Protein AF-A0A957L8J1-F1 (afdb_monomer)

Solvent-accessible surface area (backbone ato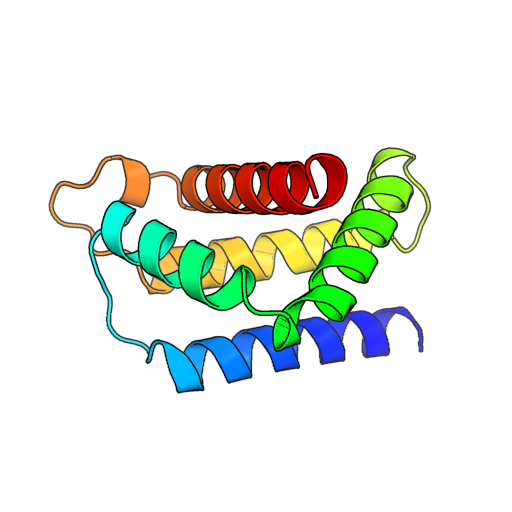ms only — not comparable to full-atom values): 6286 Å² total; per-residue (Å²): 108,69,70,59,50,56,49,52,52,52,52,50,50,53,54,50,46,43,69,75,67,47,79,65,58,36,51,52,70,58,50,51,52,50,50,49,61,57,58,68,36,75,87,40,43,68,60,52,54,52,48,54,52,39,46,57,40,21,76,74,64,39,79,68,35,31,65,49,47,54,53,54,52,49,55,50,28,54,54,45,50,68,31,36,37,78,89,82,45,74,55,51,78,38,30,58,57,57,47,52,54,50,52,53,52,53,52,47,53,69,75,72,107

Radius of gyration: 14.07 Å; Cα contacts (8 Å, |Δi|>4): 81; chains: 1; bounding box: 31×29×38 Å

Foldseek 3Di:
DVLVVLVVLLVVVLVVCCVVVNQAADALVVVLVVLLVVCPDPVNVVVLVVLVVLVVCLVVVHPPSVVSNVVSLVVQLVSQLSRHDDDDHPCNVPSSVSVVVSNVSSVCVVVVD

Nearest PDB structures (foldseek):
  8exe-assembly1_A  TM=3.470E-01  e=3.888E+00  Homo sapiens
  8ver-assembly1_B  TM=2.852E-01  e=6.384E+00  Escherichia coli

Mean predicted aligned error: 4.6 Å

Structure (mmCIF, N/CA/C/O backbone):
data_AF-A0A957L8J1-F1
#
_entry.id   AF-A0A957L8J1-F1
#
loop_
_atom_site.group_PDB
_atom_site.id
_atom_site.type_symbol
_atom_site.label_atom_id
_atom_site.label_alt_id
_atom_site.label_comp_id
_atom_site.label_asym_id
_atom_site.label_entity_id
_atom_site.label_seq_id
_atom_site.pdbx_PDB_ins_code
_atom_site.Cartn_x
_atom_site.Cartn_y
_atom_site.Cartn_z
_atom_site.occupancy
_atom_site.B_iso_or_equiv
_atom_site.auth_seq_id
_atom_site.auth_comp_id
_atom_site.auth_asym_id
_atom_site.auth_atom_id
_atom_site.pdbx_PDB_model_num
ATOM 1 N N . LEU A 1 1 ? -12.132 14.982 7.846 1.00 76.00 1 LEU A N 1
ATOM 2 C CA . LEU A 1 1 ? -10.989 14.971 8.786 1.00 76.00 1 LEU A CA 1
ATOM 3 C C . LEU A 1 1 ? -10.272 13.621 8.839 1.00 76.00 1 LEU A C 1
ATOM 5 O O . LEU A 1 1 ? -9.147 13.571 8.375 1.00 76.00 1 LEU A O 1
ATOM 9 N N . LEU A 1 2 ? -10.868 12.537 9.364 1.00 73.56 2 LEU A N 1
ATOM 10 C CA . LEU A 1 2 ? -10.175 11.236 9.457 1.00 73.56 2 LEU A CA 1
ATOM 11 C C . LEU A 1 2 ? -9.780 10.690 8.074 1.00 73.56 2 LEU A C 1
ATOM 13 O O . LEU A 1 2 ? -8.622 10.350 7.865 1.00 73.56 2 LEU A O 1
ATOM 17 N N . ASP A 1 3 ? -10.705 10.710 7.114 1.00 69.88 3 ASP A N 1
ATOM 18 C CA . ASP A 1 3 ? -10.458 10.234 5.743 1.00 69.88 3 ASP A CA 1
ATOM 19 C C . ASP A 1 3 ? -9.345 11.028 5.043 1.00 69.88 3 ASP A C 1
ATOM 21 O O . ASP A 1 3 ? -8.480 10.461 4.381 1.00 69.88 3 ASP A O 1
ATOM 25 N N . GLU A 1 4 ? -9.322 12.350 5.237 1.00 74.75 4 GLU A N 1
ATOM 26 C CA . GLU A 1 4 ? -8.293 13.236 4.678 1.00 74.75 4 GLU A CA 1
ATOM 27 C C . GLU A 1 4 ? -6.918 12.958 5.288 1.00 74.75 4 GLU A C 1
ATOM 29 O O . GLU A 1 4 ? -5.921 12.961 4.571 1.00 74.75 4 GLU A O 1
ATOM 34 N N . VAL A 1 5 ? -6.859 12.679 6.595 1.00 79.69 5 VAL A N 1
ATOM 35 C CA . VAL A 1 5 ? -5.612 12.331 7.288 1.00 79.69 5 VAL A CA 1
ATOM 36 C C . VAL A 1 5 ? -5.094 10.977 6.813 1.00 79.69 5 VAL A C 1
ATOM 38 O O . VAL A 1 5 ? -3.916 10.861 6.487 1.00 79.69 5 VAL A O 1
ATOM 41 N N . LEU A 1 6 ? -5.960 9.966 6.720 1.00 73.06 6 LEU A N 1
ATOM 42 C CA . LEU A 1 6 ? -5.580 8.640 6.231 1.00 73.06 6 LEU A CA 1
ATOM 43 C C . LEU A 1 6 ? -5.080 8.691 4.786 1.00 73.06 6 LEU A C 1
ATOM 45 O O . LEU A 1 6 ? -4.064 8.077 4.459 1.00 73.06 6 LEU A O 1
ATOM 49 N N . ARG A 1 7 ? -5.742 9.486 3.941 1.00 71.19 7 ARG A N 1
ATOM 50 C CA . ARG A 1 7 ? -5.307 9.719 2.565 1.00 71.19 7 ARG A CA 1
ATOM 51 C C . ARG A 1 7 ? -3.963 10.439 2.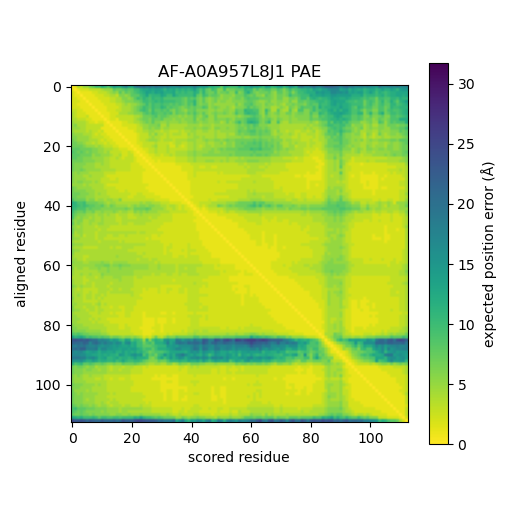505 1.00 71.19 7 ARG A C 1
ATOM 53 O O . ARG A 1 7 ? -3.074 9.981 1.801 1.00 71.19 7 ARG A O 1
ATOM 60 N N . ALA A 1 8 ? -3.772 11.491 3.301 1.00 76.69 8 ALA A N 1
ATOM 61 C CA . ALA A 1 8 ? -2.503 12.214 3.366 1.00 76.69 8 ALA A CA 1
ATOM 62 C C . ALA A 1 8 ? -1.340 11.329 3.849 1.00 76.69 8 ALA A C 1
ATOM 64 O O . ALA A 1 8 ? -0.226 11.452 3.343 1.00 76.69 8 ALA A O 1
ATOM 65 N N . ILE A 1 9 ? -1.585 10.419 4.800 1.00 75.38 9 ILE A N 1
ATOM 66 C CA . ILE A 1 9 ? -0.580 9.446 5.253 1.00 75.38 9 ILE A CA 1
ATOM 67 C C . ILE A 1 9 ? -0.193 8.511 4.104 1.00 75.38 9 ILE A C 1
ATOM 69 O O . ILE A 1 9 ? 0.997 8.316 3.860 1.00 75.38 9 ILE A O 1
ATOM 73 N N . ALA A 1 10 ? -1.165 7.970 3.371 1.00 71.12 10 ALA A N 1
ATOM 74 C CA . ALA A 1 10 ? -0.887 7.074 2.254 1.00 71.12 10 ALA A CA 1
ATOM 75 C C . ALA A 1 10 ? -0.189 7.769 1.076 1.00 71.12 10 ALA A C 1
ATOM 77 O O . ALA A 1 10 ? 0.769 7.223 0.520 1.00 71.12 10 ALA A O 1
ATOM 78 N N . ASP A 1 11 ? -0.611 8.989 0.737 1.00 76.38 11 ASP A N 1
ATOM 79 C CA . ASP A 1 11 ? 0.041 9.812 -0.282 1.00 76.38 11 ASP A CA 1
ATOM 80 C C . ASP A 1 11 ? 1.503 10.077 0.115 1.00 76.38 11 ASP A C 1
ATOM 82 O O . ASP A 1 11 ? 2.418 9.906 -0.691 1.00 76.38 11 ASP A O 1
ATOM 86 N N . ASN A 1 12 ? 1.750 10.404 1.388 1.00 79.38 12 ASN A N 1
ATOM 87 C CA . ASN A 1 12 ? 3.095 10.625 1.912 1.00 79.38 12 ASN A CA 1
ATOM 88 C C . ASN A 1 12 ? 3.972 9.363 1.858 1.00 79.38 12 ASN A C 1
ATOM 90 O O . ASN A 1 12 ? 5.149 9.458 1.510 1.00 79.38 12 ASN A O 1
ATOM 94 N N . VAL A 1 13 ? 3.427 8.179 2.164 1.00 77.06 13 VAL A N 1
ATOM 95 C CA . VAL A 1 13 ? 4.180 6.920 2.029 1.00 77.06 13 VAL A CA 1
ATOM 96 C C . VAL A 1 13 ? 4.543 6.676 0.565 1.00 77.06 13 VAL A C 1
ATOM 98 O O . VAL A 1 13 ? 5.703 6.413 0.265 1.00 77.06 13 VAL A O 1
ATOM 101 N N . THR A 1 14 ? 3.596 6.853 -0.353 1.00 79.12 14 THR A N 1
ATOM 102 C CA . THR A 1 14 ? 3.819 6.665 -1.795 1.00 79.12 14 THR A CA 1
ATOM 103 C C . THR A 1 14 ? 4.897 7.615 -2.338 1.00 79.12 14 THR A C 1
ATOM 105 O O . THR A 1 14 ? 5.798 7.189 -3.060 1.00 79.12 14 THR A O 1
ATOM 108 N N . ILE A 1 15 ? 4.878 8.886 -1.923 1.00 83.62 15 ILE A N 1
ATOM 109 C CA . ILE A 1 15 ? 5.905 9.888 -2.268 1.00 83.62 15 ILE A CA 1
ATOM 110 C C . ILE A 1 15 ? 7.289 9.486 -1.738 1.00 83.62 15 ILE A C 1
ATOM 112 O O . ILE A 1 15 ? 8.303 9.645 -2.427 1.00 83.62 15 ILE A O 1
ATOM 116 N N . GLN A 1 16 ? 7.357 8.961 -0.513 1.00 82.81 16 GLN A N 1
ATOM 117 C CA . GLN A 1 16 ? 8.616 8.471 0.044 1.00 82.81 16 GLN A CA 1
ATOM 118 C C . GLN A 1 16 ? 9.141 7.272 -0.745 1.00 82.81 16 GLN A C 1
ATOM 120 O O . GLN A 1 16 ? 10.329 7.233 -1.059 1.00 82.81 16 GLN A O 1
ATOM 125 N N . LEU A 1 17 ? 8.277 6.329 -1.127 1.00 82.38 17 LEU A N 1
ATOM 126 C CA . LEU A 1 17 ? 8.681 5.200 -1.965 1.00 82.38 17 LEU A CA 1
ATOM 127 C C . LEU A 1 17 ? 9.219 5.663 -3.316 1.00 82.38 17 LEU A C 1
ATOM 129 O O . LEU A 1 17 ? 10.250 5.158 -3.745 1.00 82.38 17 LEU A O 1
ATOM 133 N N . ASP A 1 18 ? 8.588 6.648 -3.954 1.00 87.25 18 ASP A N 1
ATOM 134 C CA . ASP A 1 18 ? 9.083 7.224 -5.211 1.00 87.25 18 ASP A CA 1
ATOM 135 C C . ASP A 1 18 ? 10.461 7.858 -5.045 1.00 87.25 18 ASP A C 1
ATOM 137 O O . ASP A 1 18 ? 11.314 7.748 -5.924 1.00 87.25 18 ASP A O 1
ATOM 141 N N . THR A 1 19 ? 10.706 8.469 -3.889 1.00 86.62 19 THR A N 1
ATOM 142 C CA . THR A 1 19 ? 12.005 9.055 -3.551 1.00 86.62 19 THR A CA 1
ATOM 143 C C . THR A 1 19 ? 13.077 7.980 -3.338 1.00 86.62 19 THR A C 1
ATOM 145 O O . THR A 1 19 ? 14.206 8.146 -3.795 1.00 86.62 19 THR A O 1
ATOM 148 N N . PHE A 1 20 ? 12.744 6.872 -2.669 1.00 85.00 20 PHE A N 1
ATOM 149 C CA . PHE A 1 20 ? 13.702 5.804 -2.351 1.00 85.00 20 PHE A CA 1
ATOM 150 C C . PHE A 1 20 ? 13.946 4.830 -3.505 1.00 85.00 20 PHE A C 1
ATOM 152 O O . PHE A 1 20 ? 15.076 4.398 -3.726 1.00 85.00 20 PHE A O 1
ATOM 159 N N . LEU A 1 21 ? 12.886 4.450 -4.212 1.00 85.31 21 LEU A N 1
ATOM 160 C CA . LEU A 1 21 ? 12.900 3.401 -5.228 1.00 85.31 21 LEU A CA 1
ATOM 161 C C . LEU A 1 21 ? 12.931 3.965 -6.647 1.00 85.31 21 LEU A C 1
ATOM 163 O O . LEU A 1 21 ? 13.204 3.211 -7.584 1.00 85.31 21 LEU A O 1
ATOM 167 N N . GLY A 1 22 ? 12.653 5.257 -6.823 1.00 90.06 22 GLY A N 1
ATOM 168 C CA . GLY A 1 22 ? 12.448 5.859 -8.133 1.00 90.06 22 GLY A CA 1
ATOM 169 C C . GLY A 1 22 ? 11.177 5.350 -8.820 1.00 90.06 22 GLY A C 1
ATOM 170 O O . GLY A 1 22 ? 10.407 4.552 -8.287 1.00 90.06 22 GLY A O 1
ATOM 171 N N . THR A 1 23 ? 10.980 5.792 -10.058 1.00 89.88 23 THR A N 1
ATOM 172 C CA . THR A 1 23 ? 9.809 5.449 -10.886 1.00 89.88 23 THR A CA 1
ATOM 173 C C . THR A 1 23 ? 10.118 4.426 -11.979 1.00 89.88 23 THR A C 1
ATOM 175 O O . THR A 1 23 ? 9.273 4.147 -12.826 1.00 89.88 23 THR A O 1
ATOM 178 N N . GLN A 1 24 ? 11.332 3.868 -11.990 1.00 90.38 24 GLN A N 1
ATOM 179 C CA . GLN A 1 24 ? 11.730 2.874 -12.985 1.00 90.38 24 GLN A CA 1
ATOM 180 C C . GLN A 1 24 ? 10.987 1.559 -12.764 1.00 90.38 24 GLN A C 1
ATOM 182 O O . GLN A 1 24 ? 10.856 1.099 -11.623 1.00 90.38 24 GLN A O 1
ATOM 187 N N . ARG A 1 25 ? 10.541 0.948 -13.858 1.00 91.44 25 ARG A N 1
ATOM 188 C CA . ARG A 1 25 ? 9.978 -0.398 -13.827 1.00 91.44 25 ARG A CA 1
ATOM 189 C C . ARG A 1 25 ? 11.078 -1.432 -13.583 1.00 91.44 25 ARG A C 1
ATOM 191 O O . ARG A 1 25 ? 12.251 -1.148 -13.823 1.00 91.44 25 ARG A O 1
ATOM 198 N N . ARG A 1 26 ? 10.700 -2.562 -12.990 1.00 91.19 26 ARG A N 1
ATOM 199 C CA . ARG A 1 26 ? 11.601 -3.676 -12.666 1.00 91.19 26 ARG A CA 1
ATOM 200 C C . ARG A 1 26 ? 10.826 -4.991 -12.563 1.00 91.19 26 ARG A C 1
ATOM 202 O O . ARG A 1 26 ? 9.605 -4.951 -12.393 1.00 91.19 26 ARG A O 1
ATOM 209 N N . PRO A 1 27 ? 11.492 -6.156 -12.593 1.00 91.06 27 PRO A N 1
ATOM 210 C CA . PRO A 1 27 ? 10.835 -7.437 -12.351 1.00 91.06 27 PRO A CA 1
ATOM 211 C C . PRO A 1 27 ? 10.096 -7.468 -11.004 1.00 91.06 27 PRO A C 1
ATOM 213 O O . PRO A 1 27 ? 10.570 -6.910 -10.008 1.00 91.06 27 PRO A O 1
ATOM 216 N N . ALA A 1 28 ? 8.956 -8.159 -10.935 1.00 90.50 28 ALA A N 1
ATOM 217 C CA . ALA A 1 28 ? 8.085 -8.137 -9.759 1.00 90.50 28 ALA A CA 1
ATOM 218 C C . ALA A 1 28 ? 8.794 -8.668 -8.502 1.00 90.50 28 ALA A C 1
ATOM 220 O O . ALA A 1 28 ? 8.657 -8.122 -7.406 1.00 90.50 28 ALA A O 1
ATOM 221 N N . HIS A 1 29 ? 9.617 -9.706 -8.661 1.00 89.50 29 HIS A N 1
ATOM 222 C CA . HIS A 1 29 ? 10.399 -10.272 -7.564 1.00 89.50 29 HIS A CA 1
ATOM 223 C C . HIS A 1 29 ? 11.433 -9.282 -6.998 1.00 89.50 29 HIS A C 1
ATOM 225 O O . HIS A 1 29 ? 11.622 -9.230 -5.780 1.00 89.50 29 HIS A O 1
ATOM 231 N N . GLU A 1 30 ? 12.065 -8.465 -7.848 1.00 92.38 30 GLU A N 1
ATOM 232 C CA . GLU A 1 30 ? 12.990 -7.414 -7.413 1.00 92.38 30 GLU A CA 1
ATOM 233 C C . GLU A 1 30 ? 12.246 -6.289 -6.693 1.00 92.38 30 GLU A C 1
ATOM 235 O O . GLU A 1 30 ? 12.684 -5.842 -5.630 1.00 92.38 30 GLU A O 1
ATOM 240 N N . LEU A 1 31 ? 11.092 -5.869 -7.227 1.00 93.00 31 LEU A N 1
ATOM 241 C CA . LEU A 1 31 ? 10.242 -4.863 -6.593 1.00 93.00 31 LEU A CA 1
ATOM 242 C C . LEU A 1 31 ? 9.792 -5.316 -5.198 1.00 93.00 31 LEU A C 1
ATOM 244 O O . LEU A 1 31 ? 9.950 -4.573 -4.230 1.00 93.00 31 LEU A O 1
ATOM 248 N N . LEU A 1 32 ? 9.305 -6.554 -5.069 1.00 93.00 32 LEU A N 1
ATOM 249 C CA . LEU A 1 32 ? 8.885 -7.123 -3.790 1.00 93.00 32 LEU A CA 1
ATOM 250 C C . LEU A 1 32 ? 10.044 -7.194 -2.788 1.00 93.00 32 LEU A C 1
ATOM 252 O O . LEU A 1 32 ? 9.854 -6.875 -1.612 1.00 93.00 32 LEU A O 1
ATOM 256 N N . ALA A 1 33 ? 11.238 -7.607 -3.223 1.00 92.94 33 ALA A N 1
ATOM 257 C CA . ALA A 1 33 ? 12.416 -7.673 -2.361 1.00 92.94 33 ALA A CA 1
ATOM 258 C C . ALA A 1 33 ? 12.809 -6.286 -1.825 1.00 92.94 33 ALA A C 1
ATOM 260 O O . ALA A 1 33 ? 13.033 -6.132 -0.621 1.00 92.94 33 ALA A O 1
ATOM 261 N N . GLN A 1 34 ? 12.825 -5.271 -2.692 1.00 93.44 34 GLN A N 1
ATOM 262 C CA . GLN A 1 34 ? 13.159 -3.896 -2.317 1.00 93.44 34 GLN A CA 1
ATOM 263 C C . GLN A 1 34 ? 12.102 -3.276 -1.397 1.00 93.44 34 GLN A C 1
ATOM 265 O O . GLN A 1 34 ? 12.460 -2.713 -0.362 1.00 93.44 34 GLN A O 1
ATOM 270 N N . LEU A 1 35 ? 10.812 -3.440 -1.713 1.00 93.25 35 LEU A N 1
ATOM 271 C CA . LEU A 1 35 ? 9.707 -2.988 -0.861 1.00 93.25 35 LEU A CA 1
ATOM 272 C C . LEU A 1 35 ? 9.764 -3.645 0.515 1.00 93.25 35 LEU A C 1
ATOM 274 O O . LEU A 1 35 ? 9.682 -2.953 1.525 1.00 93.25 35 LEU A O 1
ATOM 278 N N . THR A 1 36 ? 9.967 -4.966 0.559 1.00 93.00 36 THR A N 1
ATOM 279 C CA . THR A 1 36 ? 10.122 -5.697 1.822 1.00 93.00 36 THR A CA 1
ATOM 280 C C . THR A 1 36 ? 11.270 -5.089 2.627 1.00 93.00 36 THR A C 1
ATOM 282 O O . THR A 1 36 ? 11.061 -4.669 3.758 1.00 93.00 36 THR A O 1
ATOM 285 N N . SER A 1 37 ? 12.469 -4.973 2.046 1.00 91.25 37 SER A N 1
ATOM 286 C CA . SER A 1 37 ? 13.640 -4.437 2.751 1.00 91.25 37 SER A CA 1
ATOM 287 C C . SER A 1 37 ? 13.426 -3.012 3.267 1.00 91.25 37 SER A C 1
ATOM 289 O O . SER A 1 37 ? 13.867 -2.696 4.371 1.00 91.25 37 SER A O 1
ATOM 291 N N . LEU A 1 38 ? 12.761 -2.157 2.488 1.00 90.38 38 LEU A N 1
ATOM 292 C CA . LEU A 1 38 ? 12.498 -0.768 2.854 1.00 90.38 38 LEU A CA 1
ATOM 293 C C . LEU A 1 38 ? 11.485 -0.675 4.001 1.00 90.38 38 LEU A C 1
ATOM 295 O O . LEU A 1 38 ? 11.758 -0.041 5.019 1.00 90.38 38 LEU A O 1
ATOM 299 N N . MET A 1 39 ? 10.355 -1.368 3.868 1.00 88.69 39 MET A N 1
ATOM 300 C CA . MET A 1 39 ? 9.268 -1.377 4.853 1.00 88.69 39 MET A CA 1
ATOM 301 C C . MET A 1 39 ? 9.643 -2.140 6.136 1.00 88.69 39 MET A C 1
ATOM 303 O O . MET A 1 39 ? 9.048 -1.935 7.194 1.00 88.69 39 MET A O 1
ATOM 307 N N . MET A 1 40 ? 10.681 -2.984 6.094 1.00 85.69 40 MET A N 1
ATOM 308 C CA . MET A 1 40 ? 11.247 -3.589 7.300 1.00 85.69 40 MET A CA 1
ATOM 309 C C . MET A 1 40 ? 12.049 -2.602 8.167 1.00 85.69 40 MET A C 1
ATOM 311 O O . MET A 1 40 ? 12.324 -2.933 9.322 1.00 85.69 40 MET A O 1
ATOM 315 N N . ASN A 1 41 ? 12.359 -1.390 7.700 1.00 84.88 41 ASN A N 1
ATOM 316 C CA . ASN A 1 41 ? 12.997 -0.357 8.521 1.00 84.88 41 ASN A CA 1
ATOM 317 C C . ASN A 1 41 ? 12.045 0.172 9.624 1.00 84.88 41 ASN A C 1
ATOM 319 O O . ASN A 1 41 ? 10.844 0.317 9.394 1.00 84.88 41 ASN A O 1
ATOM 323 N N . GLN A 1 42 ? 12.575 0.494 10.813 1.00 82.38 42 GLN A N 1
ATOM 324 C CA . GLN A 1 42 ? 11.823 1.105 11.926 1.00 82.38 42 GLN A CA 1
ATOM 325 C C . GLN A 1 42 ? 11.119 2.410 11.530 1.00 82.38 42 GLN A C 1
ATOM 327 O O . GLN A 1 42 ? 10.070 2.726 12.081 1.00 82.38 42 GLN A O 1
ATOM 332 N N . THR A 1 43 ? 11.637 3.150 10.543 1.00 84.56 43 THR A N 1
ATOM 333 C CA . THR A 1 43 ? 11.000 4.385 10.053 1.00 84.56 43 THR A CA 1
ATOM 334 C C . THR A 1 43 ? 9.556 4.173 9.581 1.00 84.56 43 THR A C 1
ATOM 336 O O . THR A 1 43 ? 8.726 5.058 9.770 1.00 84.56 43 THR A O 1
ATOM 339 N N . PHE A 1 44 ? 9.236 3.009 9.004 1.00 84.81 44 PHE A N 1
ATOM 340 C CA . PHE A 1 44 ? 7.897 2.710 8.481 1.00 84.81 44 PHE A CA 1
ATOM 341 C C . PHE A 1 44 ? 6.990 1.998 9.490 1.00 84.81 44 PHE A C 1
ATOM 343 O O . PHE A 1 44 ? 5.799 1.838 9.234 1.00 84.81 44 PHE A O 1
ATOM 350 N N . GLU A 1 45 ? 7.518 1.590 10.645 1.00 87.56 45 GLU A N 1
ATOM 351 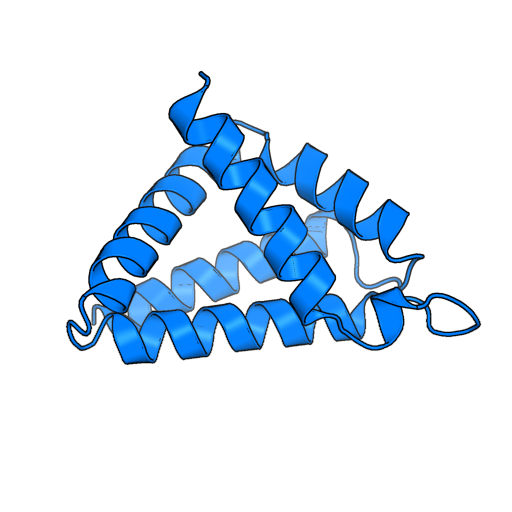C CA . GLU A 1 45 ? 6.783 0.785 11.622 1.00 87.56 45 GLU A CA 1
ATOM 352 C C . GLU A 1 45 ? 5.484 1.445 12.121 1.00 87.56 45 GLU A C 1
ATOM 354 O O . GLU A 1 45 ? 4.453 0.770 12.079 1.00 87.56 45 GLU A O 1
ATOM 359 N N . PRO A 1 46 ? 5.448 2.747 12.483 1.00 86.25 46 PRO A N 1
ATOM 360 C CA . PRO A 1 46 ? 4.199 3.387 12.904 1.00 86.25 46 PRO A CA 1
ATOM 361 C C . PRO A 1 46 ? 3.131 3.405 11.803 1.00 86.25 46 PRO A C 1
ATOM 363 O O . PRO A 1 46 ? 1.946 3.228 12.079 1.00 86.25 46 PRO A O 1
ATOM 366 N N . ALA A 1 47 ? 3.544 3.595 10.545 1.00 85.44 47 ALA A N 1
ATOM 367 C CA . ALA A 1 47 ? 2.627 3.604 9.408 1.00 85.44 47 ALA A CA 1
ATOM 368 C C . ALA A 1 47 ? 2.055 2.204 9.138 1.00 85.44 47 ALA A C 1
ATOM 370 O O . ALA A 1 47 ? 0.863 2.070 8.873 1.00 85.44 47 ALA A O 1
ATOM 371 N N . ILE A 1 48 ? 2.886 1.165 9.258 1.00 89.19 48 ILE A N 1
ATOM 372 C CA . ILE A 1 48 ? 2.472 -0.235 9.102 1.00 89.19 48 ILE A CA 1
ATOM 373 C C . ILE A 1 48 ? 1.501 -0.637 10.221 1.00 89.19 48 ILE A C 1
ATOM 375 O O . ILE A 1 48 ? 0.459 -1.219 9.939 1.00 89.19 48 ILE A O 1
ATOM 379 N N . GLN A 1 49 ? 1.797 -0.292 11.478 1.00 90.56 49 GLN A N 1
ATOM 380 C CA . GLN A 1 49 ? 0.909 -0.585 12.609 1.00 90.56 49 GLN A CA 1
ATOM 381 C C . GLN A 1 49 ? -0.471 0.055 12.427 1.00 90.56 49 GLN A C 1
ATOM 383 O O . GLN A 1 49 ? -1.485 -0.634 12.548 1.00 90.56 49 GLN A O 1
ATOM 388 N N . LEU A 1 50 ? -0.507 1.342 12.065 1.00 88.75 50 LEU A N 1
ATOM 389 C CA . LEU A 1 50 ? -1.755 2.046 11.776 1.00 88.75 50 LEU A CA 1
ATOM 390 C C . LEU A 1 50 ? -2.512 1.392 10.615 1.00 88.75 50 LEU A C 1
ATOM 392 O O . LEU A 1 50 ? -3.722 1.199 10.698 1.00 88.75 50 LEU A O 1
ATOM 396 N N . TRP A 1 51 ? -1.815 1.023 9.540 1.00 91.19 51 TRP A N 1
ATOM 397 C CA . TRP A 1 51 ? -2.434 0.341 8.407 1.00 91.19 51 TRP A CA 1
ATOM 398 C C . TRP A 1 51 ? -3.124 -0.965 8.825 1.00 91.19 51 TRP A C 1
ATOM 400 O O . TRP A 1 51 ? -4.292 -1.168 8.496 1.00 91.19 51 TRP A O 1
ATOM 410 N N . PHE A 1 52 ? -2.466 -1.813 9.619 1.00 93.56 52 PHE A N 1
ATOM 411 C CA . PHE A 1 52 ? -3.071 -3.068 10.080 1.00 93.56 52 PHE A CA 1
ATOM 412 C C . PHE A 1 52 ? -4.219 -2.870 11.081 1.00 93.56 52 PHE A C 1
ATOM 414 O O . PHE A 1 52 ? -5.163 -3.664 11.086 1.00 93.56 52 PHE A O 1
ATOM 421 N N . GLU A 1 53 ? -4.205 -1.800 11.880 1.00 92.62 53 GLU A N 1
ATOM 422 C CA . GLU A 1 53 ? -5.361 -1.410 12.697 1.00 92.62 53 GLU A CA 1
ATOM 423 C C . GLU A 1 53 ? -6.574 -1.060 11.816 1.00 92.62 53 GLU A C 1
ATOM 425 O O . GLU A 1 53 ? -7.677 -1.573 12.037 1.00 92.62 53 GLU A O 1
ATOM 430 N N . LEU A 1 54 ? -6.360 -0.260 10.763 1.00 92.00 54 LEU A N 1
ATOM 431 C CA . LEU A 1 54 ? -7.398 0.101 9.790 1.00 92.00 54 LEU A CA 1
ATOM 432 C C . LEU A 1 54 ? -7.936 -1.121 9.049 1.00 92.00 54 LEU A C 1
ATOM 434 O O . LEU A 1 54 ? -9.149 -1.246 8.894 1.00 92.00 54 LEU A O 1
ATOM 438 N N . VAL A 1 55 ? -7.061 -2.036 8.626 1.00 93.81 55 VAL A N 1
ATOM 439 C CA . VAL A 1 55 ? -7.461 -3.300 7.990 1.00 93.81 5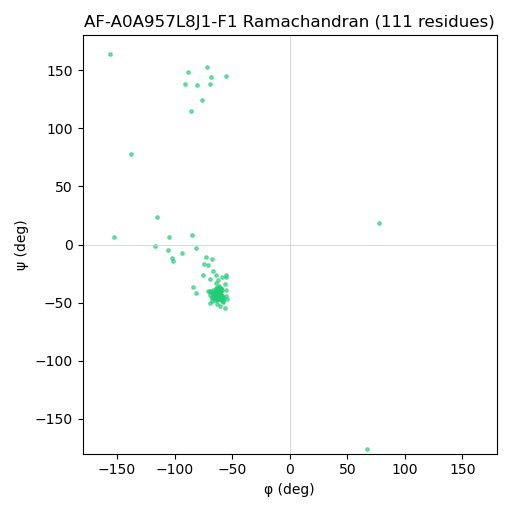5 VAL A CA 1
ATOM 440 C C . VAL A 1 55 ? -8.327 -4.128 8.940 1.00 93.81 55 VAL A C 1
ATOM 442 O O . VAL A 1 55 ? -9.347 -4.670 8.519 1.00 93.81 55 VAL A O 1
ATOM 445 N N . GLY A 1 56 ? -7.985 -4.183 10.231 1.00 95.62 56 GLY A N 1
ATOM 446 C CA . GLY A 1 56 ? -8.791 -4.870 11.240 1.00 95.62 56 GLY A CA 1
ATOM 447 C C . GLY A 1 56 ? -10.198 -4.280 11.399 1.00 95.62 56 GLY A C 1
ATOM 448 O O . GLY A 1 56 ? -11.171 -5.032 11.481 1.00 95.62 56 GLY A O 1
ATOM 449 N N . LEU A 1 57 ? -10.321 -2.950 11.420 1.00 95.50 57 LEU A N 1
ATOM 450 C CA . LEU A 1 57 ? -11.608 -2.235 11.447 1.00 95.50 57 LEU A CA 1
ATOM 451 C C . LEU A 1 57 ? -12.408 -2.466 10.152 1.00 95.50 57 LEU A C 1
ATOM 453 O O . LEU A 1 57 ? -13.591 -2.810 10.190 1.00 95.50 57 LEU A O 1
ATOM 457 N N . ALA A 1 58 ? -11.743 -2.356 9.001 1.00 96.00 58 ALA A N 1
ATOM 458 C CA . ALA A 1 58 ? -12.327 -2.572 7.682 1.00 96.00 58 ALA A CA 1
ATOM 459 C C . ALA A 1 58 ? -12.854 -4.003 7.501 1.00 96.00 58 ALA A C 1
ATOM 461 O O . ALA A 1 58 ? -13.954 -4.194 6.980 1.00 96.00 58 ALA A O 1
ATOM 462 N N . ALA A 1 59 ? -12.114 -5.009 7.976 1.00 96.88 59 ALA A N 1
ATOM 463 C CA . ALA A 1 59 ? -12.510 -6.416 7.922 1.00 96.88 59 ALA A CA 1
ATOM 464 C C . ALA A 1 59 ? -13.770 -6.713 8.754 1.00 96.88 59 ALA A C 1
ATOM 466 O O . ALA A 1 59 ? -14.519 -7.633 8.429 1.00 96.88 59 ALA A O 1
ATOM 467 N N . ARG A 1 60 ? -14.041 -5.914 9.795 1.00 97.62 60 ARG A N 1
ATOM 468 C CA . ARG A 1 60 ? -15.299 -5.965 10.560 1.00 97.62 60 ARG A CA 1
ATOM 469 C C . ARG A 1 60 ? -16.450 -5.206 9.895 1.00 97.62 60 ARG A C 1
ATOM 471 O O . ARG A 1 60 ? -17.571 -5.251 10.393 1.00 97.62 60 ARG A O 1
ATOM 478 N N . GLY A 1 61 ? -16.195 -4.542 8.770 1.00 96.19 61 GLY A N 1
ATOM 479 C CA . GLY A 1 61 ? -17.185 -3.760 8.036 1.00 96.19 61 GLY A CA 1
ATOM 480 C C . GLY A 1 61 ? -17.481 -2.394 8.653 1.00 96.19 61 GLY A C 1
ATOM 481 O O . GLY A 1 61 ? -18.523 -1.818 8.352 1.00 96.19 61 GLY A O 1
ATOM 482 N N . GLU A 1 62 ? -16.600 -1.880 9.516 1.00 95.81 62 GLU A N 1
ATOM 483 C CA . GLU A 1 62 ? -16.790 -0.580 10.161 1.00 95.81 62 GLU A CA 1
ATOM 484 C C . GLU A 1 62 ? -16.489 0.566 9.180 1.00 95.81 62 GLU A C 1
ATOM 486 O O . GLU A 1 62 ? -15.399 0.646 8.613 1.00 95.81 62 GLU A O 1
ATOM 491 N N . GLU A 1 63 ? -17.444 1.478 8.987 1.00 90.69 63 GLU A N 1
ATOM 492 C CA . GLU A 1 63 ? -17.237 2.698 8.196 1.00 90.69 63 GLU A CA 1
ATOM 493 C C . GLU A 1 63 ? -16.696 3.844 9.073 1.00 90.69 63 GLU A C 1
ATOM 495 O O . GLU A 1 63 ? -17.036 3.917 10.258 1.00 90.69 63 GLU A O 1
ATOM 500 N N . PRO A 1 64 ? -15.868 4.759 8.527 1.00 90.00 64 PRO A N 1
ATOM 501 C CA . PRO A 1 64 ? -15.419 4.848 7.127 1.00 90.00 64 PRO A CA 1
ATOM 502 C C . PRO A 1 64 ? -14.188 3.972 6.807 1.00 90.00 64 PRO A C 1
ATOM 504 O O . PRO A 1 64 ? -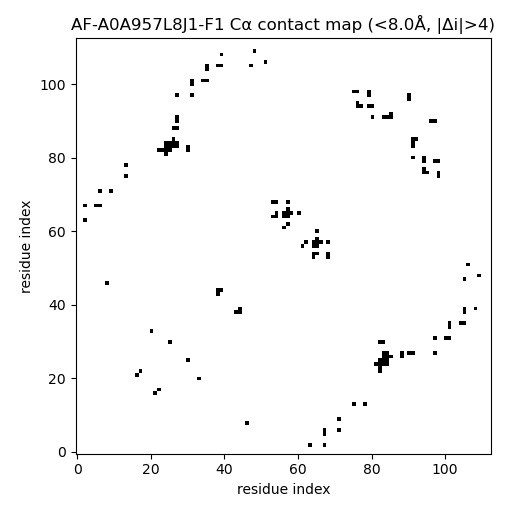13.587 4.084 5.738 1.00 90.00 64 PRO A O 1
ATOM 507 N N . TYR A 1 65 ? -13.754 3.115 7.738 1.00 89.81 65 TYR A N 1
ATOM 508 C CA . TYR A 1 65 ? -12.516 2.341 7.600 1.00 89.81 65 TYR A CA 1
ATOM 509 C C . TYR A 1 65 ? -12.566 1.359 6.437 1.00 89.81 65 TYR A C 1
ATOM 511 O O . TYR A 1 65 ? -11.574 1.217 5.726 1.00 89.81 65 TYR A O 1
ATOM 519 N N . ARG A 1 66 ? -13.719 0.726 6.197 1.00 93.38 66 ARG A N 1
ATOM 520 C CA . ARG A 1 66 ? -13.915 -0.164 5.052 1.00 93.38 66 ARG A CA 1
ATOM 521 C C . ARG A 1 66 ? -13.719 0.569 3.727 1.00 93.38 66 ARG A C 1
ATOM 523 O O . ARG A 1 66 ? -12.907 0.116 2.918 1.00 93.38 66 ARG A O 1
ATOM 530 N N . SER A 1 67 ? -14.412 1.689 3.504 1.00 90.94 67 SER A N 1
ATOM 531 C CA . SER A 1 67 ? -14.235 2.464 2.269 1.00 90.94 67 SER A CA 1
ATOM 532 C C . SER A 1 67 ? -12.807 2.985 2.115 1.00 90.94 67 SER A C 1
ATOM 534 O O . SER A 1 67 ? -12.231 2.906 1.030 1.00 90.94 67 SER A O 1
ATOM 536 N N . ASN A 1 68 ? -12.204 3.462 3.206 1.00 87.88 68 ASN A N 1
ATOM 537 C CA . ASN A 1 68 ? -10.853 4.012 3.176 1.00 87.88 68 ASN A CA 1
ATOM 538 C C . ASN A 1 68 ? -9.807 2.936 2.877 1.00 87.88 68 ASN A C 1
ATOM 540 O O . ASN A 1 68 ? -8.991 3.127 1.982 1.00 87.88 68 ASN A O 1
ATOM 544 N N . ALA A 1 69 ? -9.845 1.792 3.563 1.00 90.69 69 ALA A N 1
ATOM 545 C CA . ALA A 1 69 ? -8.901 0.701 3.331 1.00 90.69 69 ALA A CA 1
ATOM 546 C C . ALA A 1 69 ? -8.979 0.184 1.889 1.00 90.69 69 ALA A C 1
ATOM 548 O O . ALA A 1 69 ? -7.946 -0.089 1.282 1.00 90.69 69 ALA A O 1
ATOM 549 N N . GLN A 1 70 ? -10.182 0.120 1.308 1.00 92.50 70 GLN A N 1
ATOM 550 C CA . GLN A 1 70 ? -10.350 -0.272 -0.089 1.00 92.50 70 GLN A CA 1
ATOM 551 C C . GLN A 1 70 ? -9.702 0.726 -1.059 1.00 92.50 70 GLN A C 1
ATOM 553 O O . GLN A 1 70 ? -8.990 0.315 -1.972 1.00 92.50 70 GLN A O 1
ATOM 558 N N . ILE A 1 71 ? -9.905 2.031 -0.852 1.00 90.50 71 ILE A N 1
ATOM 559 C CA . ILE A 1 71 ? -9.268 3.077 -1.669 1.00 90.50 71 ILE A CA 1
ATOM 560 C C . ILE A 1 71 ? -7.743 3.002 -1.543 1.00 90.50 71 ILE A C 1
ATOM 562 O O . ILE A 1 71 ? -7.035 3.050 -2.546 1.00 90.50 71 ILE A O 1
ATOM 566 N N . LEU A 1 72 ? -7.239 2.860 -0.318 1.00 89.25 72 LEU A N 1
ATOM 567 C CA . LEU A 1 72 ? -5.806 2.802 -0.048 1.00 89.25 72 LEU A CA 1
ATOM 568 C C . LEU A 1 72 ? -5.149 1.585 -0.705 1.00 89.25 72 LEU A C 1
ATOM 570 O O . LEU A 1 72 ? -4.147 1.748 -1.399 1.00 89.25 72 LEU A O 1
ATOM 574 N N . ALA A 1 73 ? -5.734 0.396 -0.551 1.00 92.44 73 ALA A N 1
ATOM 575 C CA . ALA A 1 73 ? -5.234 -0.818 -1.188 1.00 92.44 73 ALA A CA 1
ATOM 576 C C . ALA A 1 73 ? -5.215 -0.687 -2.719 1.00 92.44 73 ALA A C 1
ATOM 578 O O . ALA A 1 73 ? -4.215 -1.020 -3.351 1.00 92.44 73 ALA A O 1
ATOM 579 N N . ASN A 1 74 ? -6.275 -0.137 -3.320 1.00 92.38 74 ASN A N 1
ATOM 580 C CA . ASN A 1 74 ? -6.336 0.066 -4.769 1.00 92.38 74 ASN A CA 1
ATOM 581 C C . ASN A 1 74 ? -5.233 1.010 -5.266 1.00 92.38 74 ASN A C 1
ATOM 583 O O . ASN A 1 74 ? -4.543 0.676 -6.226 1.00 92.38 74 ASN A O 1
ATOM 587 N N . ASN A 1 75 ? -5.002 2.136 -4.582 1.00 90.88 75 ASN A N 1
ATOM 588 C CA . ASN A 1 75 ? -3.932 3.071 -4.946 1.00 90.88 75 ASN A CA 1
ATOM 589 C C . ASN A 1 75 ? -2.546 2.403 -4.895 1.00 90.88 75 ASN A C 1
ATOM 591 O O . ASN A 1 75 ? -1.699 2.649 -5.753 1.00 90.88 75 ASN A O 1
ATOM 595 N N . TRP A 1 76 ? -2.309 1.536 -3.908 1.00 91.31 76 TRP A N 1
ATOM 596 C CA . TRP A 1 76 ? -1.072 0.761 -3.804 1.00 91.31 76 TRP A CA 1
ATOM 597 C C . TRP A 1 76 ? -0.916 -0.262 -4.927 1.00 91.31 76 TRP A C 1
ATOM 599 O O . TRP A 1 76 ? 0.164 -0.381 -5.506 1.00 91.31 76 TRP A O 1
ATOM 609 N N . ILE A 1 77 ? -1.987 -0.980 -5.261 1.00 93.12 77 ILE A N 1
ATOM 610 C CA . ILE A 1 77 ? -2.000 -1.950 -6.361 1.00 93.12 77 ILE A CA 1
ATOM 611 C C . ILE A 1 77 ? -1.721 -1.241 -7.694 1.00 93.12 77 ILE A C 1
ATOM 613 O O . ILE A 1 77 ? -0.897 -1.713 -8.476 1.00 93.12 77 ILE A O 1
ATOM 617 N N . GLU A 1 78 ? -2.326 -0.075 -7.929 1.00 91.88 78 GLU A N 1
ATOM 618 C CA . GLU A 1 78 ? -2.049 0.768 -9.099 1.00 91.88 78 GLU A CA 1
ATOM 619 C C . GLU A 1 78 ? -0.593 1.262 -9.124 1.00 91.88 78 GLU A C 1
ATOM 621 O O . GLU A 1 78 ? 0.068 1.227 -10.166 1.00 91.88 78 GLU A O 1
ATOM 626 N N . TRP A 1 79 ? -0.052 1.672 -7.972 1.00 92.62 79 TRP A N 1
ATOM 627 C CA . TRP A 1 79 ? 1.347 2.084 -7.853 1.00 92.62 79 TRP A CA 1
ATOM 628 C C . TRP A 1 79 ? 2.316 0.939 -8.178 1.00 92.62 79 TRP A C 1
ATOM 630 O O . TRP A 1 79 ? 3.312 1.161 -8.875 1.00 92.62 79 TRP A O 1
ATOM 640 N N . ILE A 1 80 ? 2.015 -0.279 -7.718 1.00 92.19 80 ILE A N 1
ATOM 641 C CA . ILE A 1 80 ? 2.782 -1.493 -8.022 1.00 92.19 80 ILE A CA 1
ATOM 642 C C . ILE A 1 80 ? 2.699 -1.800 -9.518 1.00 92.19 80 ILE A C 1
ATOM 644 O O . ILE A 1 80 ? 3.735 -1.996 -10.152 1.00 92.19 80 ILE A O 1
ATOM 648 N N . ALA A 1 81 ? 1.498 -1.771 -10.101 1.00 91.81 81 ALA A N 1
ATOM 649 C CA . ALA A 1 81 ? 1.280 -2.031 -11.523 1.00 91.81 81 ALA A CA 1
ATOM 650 C C . ALA A 1 81 ? 2.121 -1.101 -12.413 1.00 91.81 81 ALA A C 1
ATOM 652 O O . ALA A 1 81 ? 2.709 -1.531 -13.403 1.00 91.81 81 ALA A O 1
ATOM 653 N N . ALA A 1 82 ? 2.255 0.171 -12.027 1.00 91.94 82 ALA A N 1
ATOM 654 C CA . ALA A 1 82 ? 3.069 1.140 -12.756 1.00 91.94 82 ALA A CA 1
ATOM 655 C C . ALA A 1 82 ? 4.589 0.859 -12.712 1.00 91.94 82 ALA A C 1
ATOM 657 O O . ALA A 1 82 ? 5.334 1.475 -13.481 1.00 91.94 82 ALA A O 1
ATOM 658 N N . ARG A 1 83 ? 5.051 -0.045 -11.832 1.00 91.25 83 ARG A N 1
ATOM 659 C CA . ARG A 1 83 ? 6.469 -0.321 -11.521 1.00 91.25 83 ARG A CA 1
ATOM 660 C C . ARG A 1 83 ? 6.935 -1.733 -11.856 1.00 91.25 83 ARG A C 1
ATOM 662 O O . ARG A 1 83 ? 8.118 -2.016 -11.671 1.00 91.25 83 ARG A O 1
ATOM 669 N N . ILE A 1 84 ? 6.058 -2.595 -12.357 1.00 90.75 84 ILE A N 1
ATOM 670 C CA . ILE A 1 84 ? 6.444 -3.930 -12.814 1.00 90.75 84 ILE A CA 1
ATOM 671 C C . ILE A 1 84 ? 6.804 -3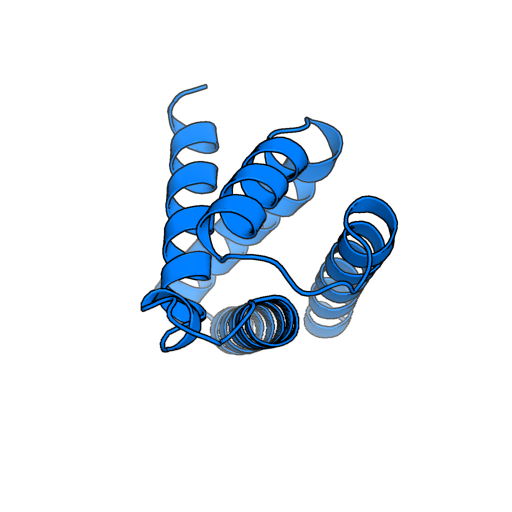.888 -14.310 1.00 90.75 84 ILE A C 1
ATOM 673 O O . ILE A 1 84 ? 6.143 -3.213 -15.101 1.00 90.75 84 ILE A O 1
ATOM 677 N N . ASP A 1 85 ? 7.875 -4.587 -14.690 1.00 87.25 85 ASP A N 1
ATOM 678 C CA . ASP A 1 85 ? 8.225 -4.867 -16.088 1.00 87.25 85 ASP A CA 1
ATOM 679 C C . ASP A 1 85 ? 7.416 -6.047 -16.649 1.00 87.25 85 ASP A C 1
ATOM 681 O O . ASP A 1 85 ? 7.264 -7.077 -15.998 1.00 87.25 85 ASP A O 1
ATOM 685 N N . ASP A 1 86 ? 6.933 -5.908 -17.885 1.00 72.06 86 ASP A N 1
ATOM 686 C CA . ASP A 1 86 ? 5.812 -6.701 -18.424 1.00 72.06 86 ASP A CA 1
ATOM 687 C C . ASP A 1 86 ? 6.186 -7.629 -19.599 1.00 72.06 86 ASP A C 1
ATOM 689 O O . ASP A 1 86 ? 5.347 -7.955 -20.432 1.00 72.06 86 ASP A O 1
ATOM 693 N N . ILE A 1 87 ? 7.450 -8.040 -19.751 1.00 58.28 87 ILE A N 1
ATOM 694 C CA . ILE A 1 87 ? 7.815 -8.856 -20.928 1.00 58.28 87 ILE A CA 1
ATOM 695 C C . ILE A 1 87 ? 7.527 -10.353 -20.752 1.00 58.28 87 ILE A C 1
ATOM 697 O O . ILE A 1 87 ? 7.047 -10.962 -21.699 1.00 58.28 87 ILE A O 1
ATOM 701 N N . ASP A 1 88 ? 7.713 -10.931 -19.561 1.00 68.12 88 ASP A N 1
ATOM 702 C CA . ASP A 1 88 ? 7.487 -12.373 -19.332 1.00 68.12 88 ASP A CA 1
ATOM 703 C C . ASP A 1 88 ? 7.1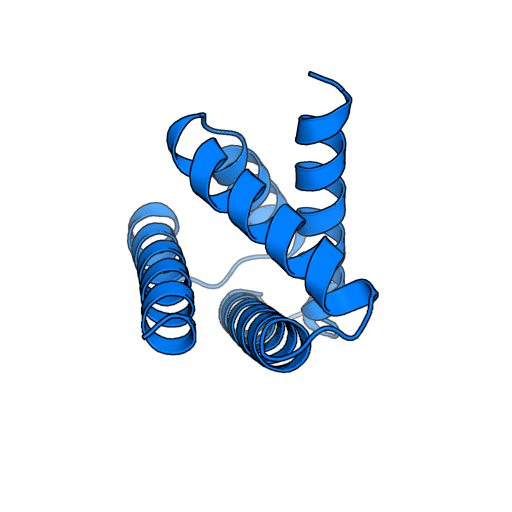09 -12.731 -17.874 1.00 68.12 88 ASP A C 1
ATOM 705 O O . ASP A 1 88 ? 7.029 -13.912 -17.532 1.00 68.12 88 ASP A O 1
ATOM 709 N N . ASP A 1 89 ? 6.880 -11.750 -16.988 1.00 66.31 89 ASP A N 1
ATOM 710 C CA . ASP A 1 89 ? 6.643 -11.989 -15.554 1.00 66.31 89 ASP A CA 1
ATOM 711 C C . ASP A 1 89 ? 5.154 -12.296 -15.273 1.00 66.31 89 ASP A C 1
ATOM 713 O O . ASP A 1 89 ? 4.303 -11.419 -15.439 1.00 66.31 89 ASP A O 1
ATOM 717 N N . PRO A 1 90 ? 4.780 -13.511 -14.818 1.00 68.75 90 PRO A N 1
ATOM 718 C CA . PRO A 1 90 ? 3.396 -13.820 -14.465 1.00 68.75 90 PRO A CA 1
ATOM 719 C C . PRO A 1 90 ? 2.834 -12.913 -13.365 1.00 68.75 90 PRO A C 1
ATOM 721 O O . PRO A 1 90 ? 1.632 -12.669 -13.357 1.00 68.75 90 PRO A O 1
ATOM 724 N N . ALA A 1 91 ? 3.678 -12.385 -12.472 1.00 63.75 91 ALA A N 1
ATOM 725 C CA . ALA A 1 91 ? 3.257 -11.454 -11.427 1.00 63.75 91 ALA A CA 1
ATOM 726 C C . ALA A 1 91 ? 2.968 -10.040 -11.964 1.00 63.75 91 ALA A C 1
ATOM 728 O O . ALA A 1 91 ? 2.270 -9.276 -11.301 1.00 63.75 91 ALA A O 1
ATOM 729 N N . ALA A 1 92 ? 3.424 -9.698 -13.177 1.00 66.06 92 ALA A N 1
ATOM 730 C CA . ALA A 1 92 ? 2.982 -8.486 -13.874 1.00 66.06 92 ALA A CA 1
ATOM 731 C C . ALA A 1 92 ? 1.499 -8.550 -14.270 1.00 66.06 92 ALA A C 1
ATOM 733 O O . ALA A 1 92 ? 0.857 -7.513 -14.418 1.00 66.06 92 ALA A O 1
ATOM 734 N N . ARG A 1 93 ? 0.935 -9.763 -14.391 1.00 74.31 93 ARG A N 1
ATOM 735 C CA . ARG A 1 93 ? -0.479 -9.970 -14.739 1.00 74.31 93 ARG A CA 1
ATOM 736 C C . ARG A 1 93 ? -1.425 -9.673 -13.580 1.00 74.31 93 ARG A C 1
ATOM 738 O O . ARG A 1 93 ? -2.570 -9.327 -13.834 1.00 74.31 93 ARG A O 1
ATOM 745 N N . GLU A 1 94 ? -0.947 -9.794 -12.342 1.00 86.25 94 GLU A N 1
ATOM 746 C CA . GLU A 1 94 ? -1.750 -9.621 -11.126 1.00 86.25 94 GLU A CA 1
ATOM 747 C C . GLU A 1 94 ? -0.970 -8.807 -10.068 1.00 86.25 94 GLU A C 1
ATOM 749 O O . GLU A 1 94 ? -0.444 -9.363 -9.101 1.00 86.25 94 GLU A O 1
ATOM 754 N N . PRO A 1 95 ? -0.879 -7.468 -10.205 1.00 90.81 95 PRO A N 1
ATOM 755 C CA . PRO A 1 95 ? -0.201 -6.596 -9.234 1.00 90.81 95 PRO A CA 1
ATOM 756 C C . PRO A 1 95 ? -0.733 -6.729 -7.795 1.00 90.81 95 PRO A C 1
ATOM 758 O O . PRO A 1 95 ? -0.000 -6.504 -6.827 1.00 90.81 95 PRO A O 1
ATOM 761 N N . SER A 1 96 ? -1.997 -7.140 -7.645 1.00 92.88 96 SER A N 1
ATOM 762 C CA . SER A 1 96 ? -2.616 -7.465 -6.358 1.00 92.88 96 SER A CA 1
ATOM 763 C C . SER A 1 96 ? -1.948 -8.638 -5.645 1.00 92.88 96 SER A C 1
ATOM 765 O O . SER A 1 96 ? -1.900 -8.635 -4.416 1.00 92.88 96 SER A O 1
ATOM 767 N N . ASP A 1 97 ? -1.383 -9.603 -6.373 1.00 92.44 97 ASP A N 1
ATOM 768 C CA . ASP A 1 97 ? -0.687 -10.736 -5.762 1.00 92.44 97 ASP A CA 1
ATOM 769 C C . ASP A 1 97 ? 0.632 -10.291 -5.133 1.00 92.44 97 ASP A C 1
ATOM 771 O O . ASP A 1 97 ? 0.961 -10.716 -4.022 1.00 92.44 97 ASP A O 1
ATOM 775 N N . LEU A 1 98 ? 1.380 -9.396 -5.792 1.00 93.38 98 LEU A N 1
ATOM 776 C CA . LEU A 1 98 ? 2.582 -8.804 -5.198 1.00 93.38 98 LEU A CA 1
ATOM 777 C C . LEU A 1 98 ? 2.225 -8.008 -3.943 1.00 93.38 98 LEU A C 1
ATOM 779 O O . LEU A 1 98 ? 2.901 -8.150 -2.921 1.00 93.38 98 LEU A O 1
ATOM 783 N N . TYR A 1 99 ? 1.157 -7.207 -4.010 1.00 94.69 99 TYR A N 1
ATOM 784 C CA . TYR A 1 99 ? 0.662 -6.460 -2.857 1.00 94.69 99 TYR A CA 1
ATOM 785 C C . TYR A 1 99 ? 0.319 -7.403 -1.694 1.00 94.69 99 TYR A C 1
ATOM 787 O O . TYR A 1 99 ? 0.846 -7.237 -0.598 1.00 94.69 99 TYR A O 1
ATOM 795 N N . ALA A 1 100 ? -0.445 -8.471 -1.943 1.00 95.25 100 ALA A N 1
ATOM 796 C CA . ALA A 1 100 ? -0.786 -9.468 -0.929 1.00 95.25 100 ALA A CA 1
ATOM 797 C C . ALA A 1 100 ? 0.452 -10.161 -0.321 1.00 95.25 100 ALA A C 1
ATOM 799 O O . ALA A 1 100 ? 0.501 -10.400 0.889 1.00 95.25 100 ALA A O 1
ATOM 800 N N . HIS A 1 101 ? 1.482 -10.449 -1.126 1.00 95.06 101 HIS A N 1
ATOM 801 C CA . HIS A 1 101 ? 2.74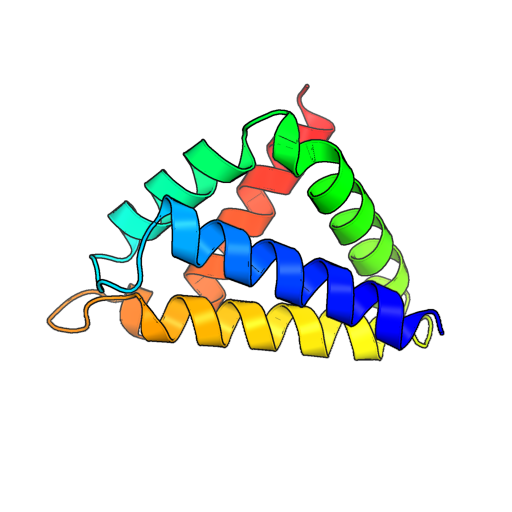6 -10.996 -0.623 1.00 95.06 101 HIS A CA 1
ATOM 802 C C . HIS A 1 101 ? 3.488 -10.014 0.288 1.00 95.06 101 HIS A C 1
ATOM 804 O O . HIS A 1 101 ? 4.056 -10.435 1.299 1.00 95.06 101 HIS A O 1
ATOM 810 N N . LEU A 1 102 ? 3.509 -8.724 -0.059 1.00 94.88 102 LEU A N 1
ATOM 811 C CA . LEU A 1 102 ? 4.098 -7.690 0.788 1.00 94.88 102 LEU A CA 1
ATOM 812 C C . LEU A 1 102 ? 3.343 -7.594 2.119 1.00 94.88 102 LEU A C 1
ATOM 814 O O . LEU A 1 102 ? 3.966 -7.709 3.173 1.00 94.88 102 LEU A O 1
ATOM 818 N N . GLU A 1 103 ? 2.018 -7.473 2.070 1.00 95.25 103 GLU A N 1
ATOM 819 C CA . GLU A 1 103 ? 1.143 -7.407 3.246 1.00 95.25 103 GLU A CA 1
ATOM 820 C C . GLU A 1 103 ? 1.367 -8.600 4.187 1.00 95.25 103 GLU A C 1
ATOM 822 O O . GLU A 1 103 ? 1.590 -8.424 5.385 1.00 95.25 103 GLU A O 1
ATOM 827 N N . GLY A 1 104 ? 1.422 -9.822 3.645 1.00 95.56 104 GLY A N 1
ATOM 828 C CA . GLY A 1 104 ? 1.704 -11.025 4.429 1.00 95.56 104 GLY A CA 1
ATOM 829 C C . GLY A 1 104 ? 3.061 -10.980 5.138 1.00 95.56 104 GLY A C 1
ATOM 830 O O . GLY A 1 104 ? 3.163 -11.363 6.303 1.00 95.56 104 GLY A O 1
ATOM 831 N N . ARG A 1 105 ? 4.107 -10.464 4.478 1.00 95.19 105 ARG A N 1
ATOM 832 C CA . ARG A 1 105 ? 5.441 -10.308 5.088 1.00 95.19 105 ARG A CA 1
ATOM 833 C C . ARG A 1 105 ? 5.438 -9.276 6.212 1.00 95.19 105 ARG A C 1
ATOM 835 O O . ARG A 1 105 ? 6.047 -9.520 7.252 1.00 95.19 105 ARG A O 1
ATOM 842 N N . LEU A 1 106 ? 4.768 -8.141 6.013 1.00 93.69 106 LEU A N 1
ATOM 843 C CA . LEU A 1 106 ? 4.668 -7.082 7.020 1.00 93.69 106 LEU A CA 1
ATOM 844 C C . LEU A 1 106 ? 3.881 -7.550 8.247 1.00 93.69 106 LEU A C 1
ATOM 846 O O . LEU A 1 106 ? 4.330 -7.340 9.373 1.00 93.69 106 LEU A O 1
ATOM 850 N N . MET A 1 107 ? 2.775 -8.265 8.028 1.00 94.81 107 MET A N 1
ATOM 851 C CA . MET A 1 107 ? 1.996 -8.891 9.095 1.00 94.81 107 MET A CA 1
ATOM 852 C C . MET A 1 107 ? 2.851 -9.866 9.911 1.00 94.81 107 MET A C 1
ATOM 854 O O . MET A 1 107 ? 2.886 -9.765 11.136 1.00 94.81 107 MET A O 1
ATOM 858 N N . LEU A 1 108 ? 3.597 -10.761 9.248 1.00 93.62 108 LEU A N 1
ATOM 859 C CA . LEU A 1 108 ? 4.477 -11.708 9.938 1.00 93.62 108 LEU A CA 1
ATOM 860 C C . LEU A 1 108 ? 5.530 -10.991 10.789 1.00 93.62 108 LEU A C 1
ATOM 862 O O . LEU A 1 108 ? 5.702 -11.358 11.947 1.00 93.62 108 LEU A O 1
ATOM 866 N N . LYS A 1 109 ? 6.170 -9.930 10.273 1.00 89.00 109 LYS A N 1
ATOM 867 C CA . LYS A 1 109 ? 7.096 -9.109 11.073 1.00 89.00 109 LYS A CA 1
ATOM 868 C C . LYS A 1 109 ? 6.424 -8.571 12.340 1.00 89.00 109 LYS A C 1
ATOM 870 O O . LYS A 1 109 ? 7.035 -8.606 13.401 1.00 89.00 109 LYS A O 1
ATOM 875 N N . MET A 1 110 ? 5.193 -8.070 12.248 1.00 89.06 110 MET A N 1
ATOM 876 C CA . MET A 1 110 ? 4.504 -7.487 13.405 1.00 89.06 110 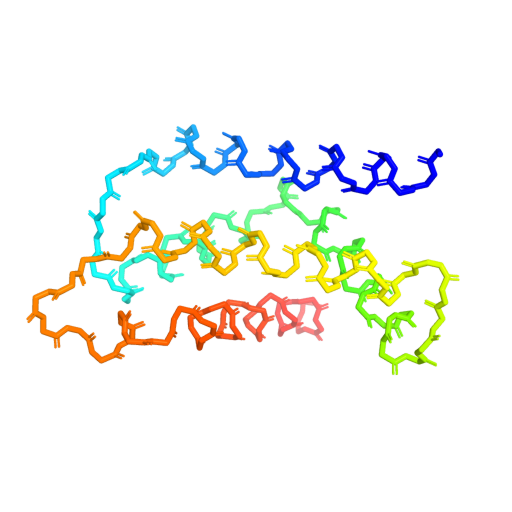MET A CA 1
ATOM 877 C C . MET A 1 110 ? 4.223 -8.497 14.519 1.00 89.06 110 MET A C 1
ATOM 879 O O . MET A 1 110 ? 4.216 -8.111 15.683 1.00 89.06 110 MET A O 1
ATOM 883 N N . ILE A 1 111 ? 3.971 -9.763 14.176 1.00 90.19 111 ILE A N 1
ATOM 884 C CA . ILE A 1 111 ? 3.567 -10.788 15.153 1.00 90.19 111 ILE A CA 1
ATOM 885 C C . ILE A 1 111 ? 4.698 -11.739 15.566 1.00 90.19 111 ILE A C 1
ATOM 887 O O . ILE A 1 111 ? 4.512 -12.526 16.491 1.00 90.19 111 ILE A O 1
ATOM 891 N N . GLN A 1 112 ? 5.833 -11.720 14.863 1.00 86.56 112 GLN A N 1
ATOM 892 C CA . GLN A 1 112 ? 6.991 -12.583 15.135 1.00 86.56 112 GLN A CA 1
ATOM 893 C C . GLN A 1 112 ? 8.168 -11.845 15.786 1.00 86.56 112 GLN A C 1
ATOM 895 O O . GLN A 1 112 ? 9.160 -12.498 16.113 1.00 86.56 112 GLN A O 1
ATOM 900 N N . ASN A 1 113 ? 8.070 -10.523 15.949 1.00 58.09 113 ASN A N 1
ATOM 901 C CA . ASN A 1 113 ? 9.074 -9.706 16.635 1.00 58.09 113 ASN A CA 1
ATOM 902 C C . ASN A 1 113 ? 9.002 -9.842 18.159 1.00 58.09 113 ASN A C 1
ATOM 904 O O . ASN A 1 113 ? 7.885 -9.738 18.713 1.00 58.09 113 ASN A O 1
#

Secondary structure (DSSP, 8-state):
-HHHHHHHHHHHHHHHHHHHH-S--B-HHHHHHHHHHHHTSGGGHHHHHHHHHHHHHHHTT-TTHHHHHHHHHHHHHHHHHTTB--SS-GGGS-HHHHHHHHHHHHHHHHHH-

Sequence (113 aa):
LLDEVLRAIADNVTIQLDTFLGTQRRPAHELLAQLTSLMMNQTFEPAIQLWFELVGLAARGEEPYRSNAQILANNWIEWIAARIDDIDDPAAREPSDLYAHLEGRLMLKMIQN

pLDDT: mean 86.98, std 8.76, range [58.09, 97.62]